Protein AF-A0A031M8D8-F1 (afdb_monomer_lite)

Radius of gyration: 17.76 Å; chains: 1; bounding box: 33×29×52 Å

Foldseek 3Di:
DPVVPPCQDPCQLVVLVVVLVVQLVVQLVQLVVCCVPPHVVVSVCSNVVSNVVSVVVSVVSSVVVVVVNVVVVVVVVVD

Secondary structure (DSSP, 8-state):
--STT--SSSHHHHHHHHHHHHHHHHHHHHHHHHHHHT-HHHHHHHHHHHHHHHHHHHHHHHHHHHHHHHHHHHHHTT-

Sequence (79 aa):
MKDVLFFNSMLTPKILTGVYWLLLVIVIIGGLVSMFTVSFWAGLGALVGGVIGVRIWCELLIVMFKIHENLKKIADNQA

Structure (mmCIF, N/CA/C/O backbone):
data_AF-A0A031M8D8-F1
#
_entry.id   AF-A0A031M8D8-F1
#
loop_
_atom_site.group_PDB
_atom_site.id
_atom_site.type_symbol
_atom_site.label_atom_id
_atom_site.label_alt_id
_atom_site.label_comp_id
_atom_site.label_asym_id
_atom_site.label_entity_id
_atom_site.label_seq_id
_atom_site.pdbx_PDB_ins_code
_atom_site.Cartn_x
_atom_site.Cartn_y
_atom_site.Cartn_z
_atom_site.occupancy
_atom_site.B_iso_or_equiv
_atom_site.auth_seq_id
_atom_site.auth_comp_id
_atom_site.auth_asym_id
_atom_site.auth_atom_id
_atom_site.pdbx_PDB_model_num
ATOM 1 N N . MET A 1 1 ? -13.463 18.351 15.181 1.00 47.88 1 MET A N 1
ATOM 2 C CA . MET A 1 1 ? -12.133 17.697 15.274 1.00 47.88 1 MET A CA 1
ATOM 3 C C . MET A 1 1 ? -12.017 16.738 16.476 1.00 47.88 1 MET A C 1
ATOM 5 O O . MET A 1 1 ? -10.942 16.619 17.044 1.00 47.88 1 MET A O 1
ATOM 9 N N . LYS A 1 2 ? -13.086 16.016 16.863 1.00 42.62 2 LYS A N 1
ATOM 10 C CA . LYS A 1 2 ? -13.025 14.953 17.896 1.00 42.62 2 LYS A CA 1
ATOM 11 C C . LYS A 1 2 ? -13.718 13.643 17.484 1.00 42.62 2 LYS A C 1
ATOM 13 O O . LYS A 1 2 ? -13.607 12.665 18.206 1.00 42.62 2 LYS A O 1
ATOM 18 N N . ASP A 1 3 ? -14.315 13.585 16.293 1.00 46.38 3 ASP A N 1
ATOM 19 C CA . ASP A 1 3 ? -15.010 12.384 15.799 1.00 46.38 3 ASP A CA 1
ATOM 20 C C . ASP A 1 3 ? -14.164 11.480 14.898 1.00 46.38 3 ASP A C 1
ATOM 22 O O . ASP A 1 3 ? -14.517 10.330 14.666 1.00 46.38 3 ASP A O 1
ATOM 26 N N . VAL A 1 4 ? -12.983 11.937 14.467 1.00 51.69 4 VAL A N 1
ATOM 27 C CA . VAL A 1 4 ? -11.992 11.085 13.774 1.00 51.69 4 VAL A CA 1
ATOM 28 C C . VAL A 1 4 ? -11.322 10.072 14.715 1.00 51.69 4 VAL A C 1
ATOM 30 O O . VAL A 1 4 ? -10.636 9.165 14.254 1.00 51.69 4 VAL A O 1
ATOM 33 N N . LEU A 1 5 ? -11.546 10.210 16.027 1.00 54.34 5 LEU A N 1
ATOM 34 C CA . LEU A 1 5 ? -11.031 9.327 17.076 1.00 54.34 5 LEU A CA 1
ATOM 35 C C . LEU A 1 5 ? -12.091 8.352 17.622 1.00 54.34 5 LEU A C 1
ATOM 37 O O . LEU A 1 5 ? -11.749 7.496 18.436 1.00 54.34 5 LEU A O 1
ATOM 41 N N . PHE A 1 6 ? -13.347 8.402 17.148 1.00 51.09 6 PHE A N 1
ATOM 42 C CA . PHE A 1 6 ? -14.355 7.365 17.426 1.00 51.09 6 PHE A CA 1
ATOM 43 C C . PHE A 1 6 ? -14.148 6.160 16.497 1.00 51.09 6 PHE A C 1
ATOM 45 O O . PHE A 1 6 ? -14.933 5.797 15.626 1.00 51.09 6 PHE A O 1
ATOM 52 N N . PHE A 1 7 ? -12.995 5.548 16.721 1.00 49.50 7 PHE A N 1
ATOM 53 C CA . PHE A 1 7 ? -12.353 4.468 15.993 1.00 49.50 7 PHE A CA 1
ATOM 54 C C . PHE A 1 7 ? -12.833 3.094 16.485 1.00 49.50 7 PHE A C 1
ATOM 56 O O . PHE A 1 7 ? -12.013 2.227 16.759 1.00 49.50 7 PHE A O 1
ATOM 63 N N . ASN A 1 8 ? -14.138 2.898 16.718 1.00 50.97 8 ASN A N 1
ATOM 64 C CA . ASN A 1 8 ? -14.553 1.821 17.634 1.00 50.97 8 ASN A CA 1
ATOM 65 C C . ASN A 1 8 ? -15.375 0.659 17.067 1.00 50.97 8 ASN A C 1
ATOM 67 O O . ASN A 1 8 ? -15.778 -0.183 17.856 1.00 50.97 8 ASN A O 1
ATOM 71 N N . SER A 1 9 ? -15.582 0.530 15.750 1.00 47.53 9 SER A N 1
ATOM 72 C CA . SER A 1 9 ? -15.950 -0.795 15.188 1.00 47.53 9 SER A CA 1
ATOM 73 C C . SER A 1 9 ? -15.970 -0.888 13.655 1.00 47.53 9 SER A C 1
ATOM 75 O O . SER A 1 9 ? -16.222 -1.971 13.130 1.00 47.53 9 SER A O 1
ATOM 77 N N . MET A 1 10 ? -15.800 0.222 12.921 1.00 47.34 10 MET A N 1
ATOM 78 C CA . MET A 1 10 ? -15.978 0.237 11.454 1.00 47.34 10 MET A CA 1
ATOM 79 C C . MET A 1 10 ? -14.839 0.908 10.675 1.00 47.34 10 MET A C 1
ATOM 81 O O . MET A 1 10 ? -14.748 0.716 9.465 1.00 47.34 10 MET A O 1
ATOM 85 N N . LEU A 1 11 ? -13.981 1.697 11.332 1.00 55.78 11 LEU A N 1
ATOM 86 C CA . LEU A 1 11 ? -12.925 2.479 10.676 1.00 55.78 11 LEU A CA 1
ATOM 87 C C . LEU A 1 11 ? -11.710 1.622 10.321 1.00 55.78 11 LEU A C 1
ATOM 89 O O . LEU A 1 11 ? -11.239 1.684 9.188 1.00 55.78 11 LEU A O 1
ATOM 93 N N . THR A 1 12 ? -11.246 0.780 11.240 1.00 65.81 12 THR A N 1
ATOM 94 C CA . THR A 1 12 ? -10.028 -0.017 11.068 1.00 65.81 12 THR A CA 1
ATOM 95 C C . THR A 1 12 ? -10.040 -0.888 9.804 1.00 65.81 12 THR A C 1
ATOM 97 O O . THR A 1 12 ? -9.115 -0.755 9.002 1.00 65.81 12 THR A O 1
ATOM 100 N N . PRO A 1 13 ? -11.084 -1.697 9.517 1.00 64.56 13 PRO A N 1
ATOM 101 C CA . PRO A 1 13 ? -11.109 -2.481 8.281 1.00 64.56 13 PRO A CA 1
ATOM 102 C C . PRO A 1 13 ? -11.258 -1.609 7.020 1.00 64.56 13 PRO A C 1
ATOM 104 O O . PRO A 1 13 ? -10.598 -1.865 6.012 1.00 64.56 13 PRO A O 1
ATOM 107 N N . LYS A 1 14 ? -12.074 -0.546 7.057 1.00 70.44 14 LYS A N 1
ATOM 108 C CA . LYS A 1 14 ? -12.349 0.311 5.884 1.00 70.44 14 LYS A CA 1
ATOM 109 C C . LYS A 1 14 ? -11.138 1.147 5.463 1.00 70.44 14 LYS A C 1
ATOM 111 O O . LYS A 1 14 ? -10.845 1.229 4.273 1.00 70.44 14 LYS A O 1
ATOM 116 N N . ILE A 1 15 ? -10.419 1.728 6.427 1.00 76.44 15 ILE A N 1
ATOM 117 C CA . ILE A 1 15 ? -9.183 2.486 6.178 1.00 76.44 15 ILE A CA 1
ATOM 118 C C . ILE A 1 15 ? -8.133 1.573 5.554 1.00 76.44 15 ILE A C 1
ATOM 120 O O . ILE A 1 15 ? -7.504 1.938 4.565 1.00 76.44 15 ILE A O 1
ATOM 124 N N . LEU A 1 16 ? -7.975 0.366 6.096 1.00 78.06 16 LEU A N 1
ATOM 125 C CA . LEU A 1 16 ? -6.968 -0.578 5.629 1.00 78.06 16 LEU A CA 1
ATOM 126 C C . LEU A 1 16 ? -7.264 -1.073 4.211 1.00 78.06 16 LEU A C 1
ATOM 128 O O . LEU A 1 16 ? -6.351 -1.200 3.402 1.00 78.06 16 LEU A O 1
ATOM 132 N N . THR A 1 17 ? -8.544 -1.238 3.867 1.00 78.75 17 THR A N 1
ATOM 133 C CA . THR A 1 17 ? -8.967 -1.503 2.482 1.00 78.75 17 THR A CA 1
ATOM 134 C C . THR A 1 17 ? -8.593 -0.348 1.536 1.00 78.75 17 THR A C 1
ATOM 136 O O . THR A 1 17 ? -8.187 -0.588 0.399 1.00 78.75 17 THR A O 1
ATOM 139 N N . GLY A 1 18 ? -8.676 0.905 1.999 1.00 84.12 18 GLY A N 1
ATOM 140 C CA . GLY A 1 18 ? -8.228 2.076 1.235 1.00 84.12 18 GLY A CA 1
ATOM 141 C C . GLY A 1 18 ? -6.709 2.121 1.051 1.00 84.12 18 GLY A C 1
ATOM 142 O O . GLY A 1 18 ? -6.224 2.330 -0.059 1.00 84.12 18 GLY A O 1
ATOM 143 N N . VAL A 1 19 ? -5.955 1.845 2.118 1.00 85.38 19 VAL A N 1
ATOM 144 C CA . VAL A 1 19 ? -4.488 1.731 2.082 1.00 85.38 19 VAL A CA 1
ATOM 145 C C . VAL A 1 19 ? -4.058 0.607 1.136 1.00 85.38 19 VAL A C 1
ATOM 147 O O . VAL A 1 19 ? -3.165 0.806 0.321 1.00 85.38 19 VAL A O 1
ATOM 150 N N . TYR A 1 20 ? -4.741 -0.539 1.168 1.00 86.00 20 TYR A N 1
ATOM 151 C CA . TYR A 1 20 ? -4.500 -1.660 0.261 1.00 86.00 20 TYR A CA 1
ATOM 152 C C . TYR A 1 20 ? -4.606 -1.254 -1.218 1.00 86.00 20 TYR A C 1
ATOM 154 O O . TYR A 1 20 ? -3.694 -1.527 -1.999 1.00 86.00 20 TYR A O 1
ATOM 162 N N . TRP A 1 21 ? -5.683 -0.563 -1.601 1.00 86.12 21 TRP A N 1
ATOM 163 C CA . TRP A 1 21 ? -5.852 -0.078 -2.972 1.00 86.12 21 TRP A CA 1
ATOM 164 C C . TRP A 1 21 ? -4.756 0.917 -3.367 1.00 86.12 21 TRP A C 1
ATOM 166 O O . TRP A 1 21 ? -4.231 0.845 -4.475 1.00 86.12 21 TRP A O 1
ATOM 176 N N . LEU A 1 22 ? -4.367 1.802 -2.447 1.00 89.25 22 LEU A N 1
ATOM 177 C CA . LEU A 1 22 ? -3.300 2.774 -2.671 1.00 89.25 22 LEU A CA 1
ATOM 178 C C . LEU A 1 22 ? -1.941 2.088 -2.885 1.00 89.25 22 LEU A C 1
ATOM 180 O O . LEU A 1 22 ? -1.254 2.396 -3.858 1.00 89.25 22 LEU A O 1
ATOM 184 N N . LEU A 1 23 ? -1.567 1.121 -2.038 1.00 88.44 23 LEU A N 1
ATOM 185 C CA . LEU A 1 23 ? -0.327 0.353 -2.214 1.00 88.4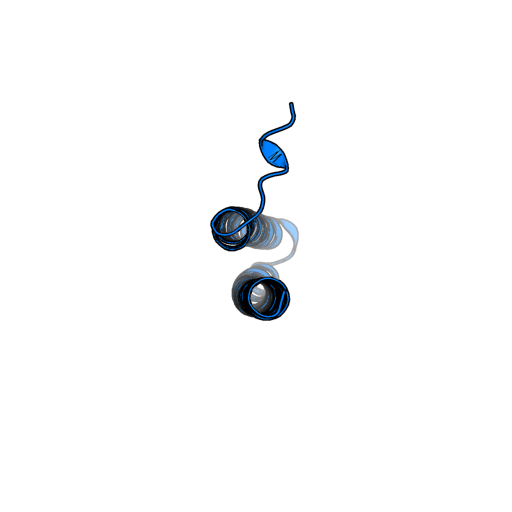4 23 LEU A CA 1
ATOM 186 C C . LEU A 1 23 ? -0.333 -0.439 -3.521 1.00 88.44 23 LEU A C 1
ATOM 188 O O . LEU A 1 23 ? 0.688 -0.503 -4.201 1.00 88.44 23 LEU A O 1
ATOM 192 N N . LEU A 1 24 ? -1.472 -1.024 -3.893 1.00 89.94 24 LEU A N 1
ATOM 193 C CA . LEU A 1 24 ? -1.588 -1.766 -5.142 1.00 89.94 24 LEU A CA 1
ATOM 194 C C . LEU A 1 24 ? -1.362 -0.853 -6.354 1.00 89.94 24 LEU A C 1
ATOM 196 O O . LEU A 1 24 ? -0.625 -1.228 -7.263 1.00 89.94 24 LEU A O 1
ATOM 200 N N . VAL A 1 25 ? -1.921 0.361 -6.346 1.00 92.75 25 VAL A N 1
ATOM 201 C CA . VAL A 1 25 ? -1.672 1.363 -7.396 1.00 92.75 25 VAL A CA 1
ATOM 202 C C . VAL A 1 25 ? -0.187 1.727 -7.466 1.00 92.75 25 VAL A C 1
ATOM 204 O O . VAL A 1 25 ? 0.374 1.760 -8.560 1.00 92.75 2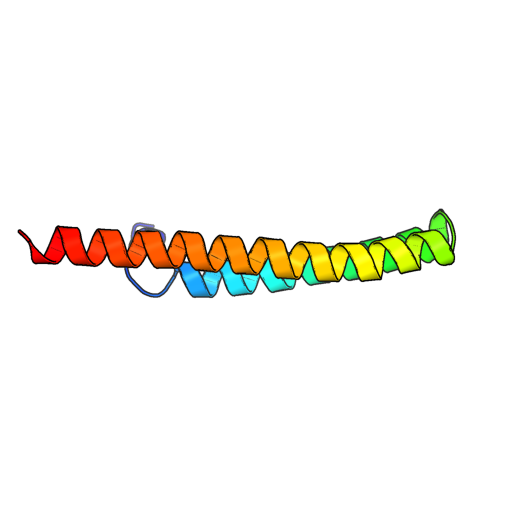5 VAL A O 1
ATOM 207 N N . ILE A 1 26 ? 0.479 1.921 -6.323 1.00 92.19 26 ILE A N 1
ATOM 208 C CA . ILE A 1 26 ? 1.924 2.198 -6.279 1.00 92.19 26 ILE A CA 1
ATOM 209 C C . ILE A 1 26 ? 2.725 1.049 -6.894 1.00 92.19 26 ILE A C 1
ATOM 211 O O . ILE A 1 26 ? 3.625 1.299 -7.689 1.00 92.19 26 ILE A O 1
ATOM 215 N N . VAL A 1 27 ? 2.400 -0.202 -6.562 1.00 92.19 27 VAL A N 1
ATOM 216 C CA . VAL A 1 27 ? 3.093 -1.371 -7.119 1.00 92.19 27 VAL A CA 1
ATOM 217 C C . VAL A 1 27 ? 2.888 -1.478 -8.625 1.00 92.19 27 VAL A C 1
ATOM 219 O O . VAL A 1 27 ? 3.845 -1.754 -9.342 1.00 92.19 27 VAL A O 1
ATOM 222 N N . ILE A 1 28 ? 1.673 -1.237 -9.123 1.00 91.56 28 ILE A N 1
ATOM 223 C CA . ILE A 1 28 ? 1.404 -1.259 -10.566 1.00 91.56 28 ILE A CA 1
ATOM 224 C C . ILE A 1 28 ? 2.215 -0.172 -11.274 1.00 91.56 28 ILE A C 1
ATOM 226 O O . ILE A 1 28 ? 2.882 -0.462 -12.265 1.00 91.56 28 ILE A O 1
ATOM 230 N N . ILE A 1 29 ? 2.195 1.060 -10.758 1.00 93.25 29 ILE A N 1
ATOM 231 C CA . ILE A 1 29 ? 2.931 2.183 -11.350 1.00 93.25 29 ILE A CA 1
ATOM 232 C C . ILE A 1 29 ? 4.441 1.929 -11.274 1.00 93.25 29 ILE A C 1
ATOM 234 O O . ILE A 1 29 ? 5.131 2.086 -12.275 1.00 93.25 29 ILE A O 1
ATOM 238 N N . GLY A 1 30 ? 4.961 1.484 -10.129 1.00 89.56 30 GLY A N 1
ATOM 239 C CA . GLY A 1 30 ? 6.378 1.157 -9.949 1.00 89.56 30 GLY A CA 1
ATOM 240 C C . GLY A 1 30 ? 6.836 -0.010 -10.829 1.00 89.56 30 GLY A C 1
ATOM 241 O O . GLY A 1 30 ? 7.923 0.036 -11.409 1.00 89.56 30 GLY A O 1
ATOM 242 N N . GLY A 1 31 ? 5.990 -1.027 -11.003 1.00 89.25 31 GLY A N 1
ATOM 243 C CA . GLY A 1 31 ? 6.202 -2.128 -11.942 1.00 89.25 31 GLY A CA 1
ATOM 244 C C . GLY A 1 31 ? 6.258 -1.641 -13.392 1.00 89.25 31 GLY A C 1
ATOM 245 O O . GLY A 1 31 ? 7.190 -1.975 -14.117 1.00 89.25 31 GLY A O 1
ATOM 246 N N . LEU A 1 32 ? 5.329 -0.771 -13.800 1.00 90.56 32 LEU A N 1
ATOM 247 C CA . LEU A 1 32 ? 5.358 -0.147 -15.127 1.00 90.56 32 LEU A CA 1
ATOM 248 C C . LE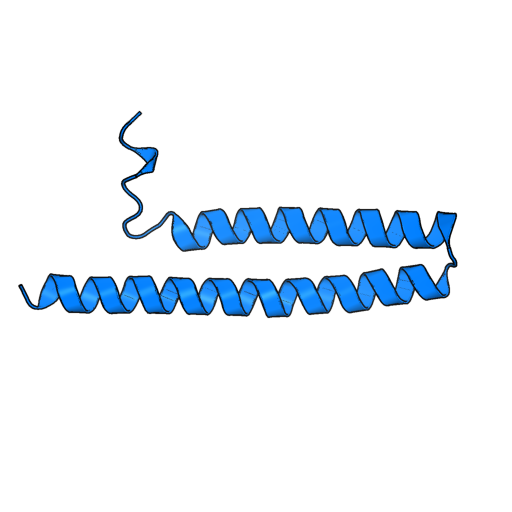U A 1 32 ? 6.623 0.696 -15.329 1.00 90.56 32 LEU A C 1
ATOM 250 O O . LEU A 1 32 ? 7.322 0.532 -16.322 1.00 90.56 32 LEU A O 1
ATOM 254 N N . VAL A 1 33 ? 6.958 1.572 -14.379 1.00 91.62 33 VAL A N 1
ATOM 255 C CA . VAL A 1 33 ? 8.144 2.438 -14.468 1.00 91.62 33 VAL A CA 1
ATOM 256 C C . VAL A 1 33 ? 9.425 1.608 -14.552 1.00 91.62 33 VAL A C 1
ATOM 258 O O . VAL A 1 3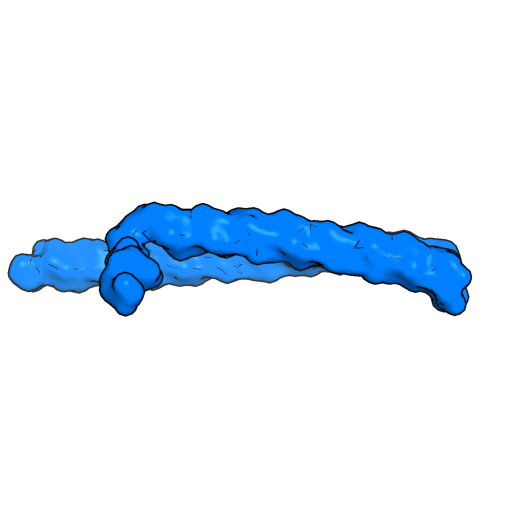3 ? 10.307 1.920 -15.350 1.00 91.62 33 VAL A O 1
ATOM 261 N N . SER A 1 34 ? 9.536 0.523 -13.785 1.00 88.81 34 SER A N 1
ATOM 262 C CA . SER A 1 34 ? 10.707 -0.364 -13.828 1.00 88.81 34 SER A CA 1
ATOM 263 C C . SER A 1 34 ? 10.820 -1.159 -15.133 1.00 88.81 34 SER A C 1
ATOM 265 O O . SER A 1 34 ? 11.941 -1.422 -15.573 1.00 88.81 34 SER A O 1
ATOM 267 N N . MET A 1 35 ? 9.703 -1.455 -15.812 1.00 88.62 35 MET A N 1
ATOM 268 C CA . MET A 1 35 ? 9.731 -2.011 -17.173 1.00 88.62 35 MET A CA 1
ATOM 269 C C . MET A 1 35 ? 10.342 -1.037 -18.189 1.00 88.62 35 MET A C 1
ATOM 271 O O . MET A 1 35 ? 11.065 -1.484 -19.077 1.00 88.62 35 MET A O 1
ATOM 275 N N . PHE A 1 36 ? 10.082 0.269 -18.053 1.00 88.75 36 PHE A N 1
ATOM 276 C CA . PHE A 1 36 ? 10.622 1.298 -18.955 1.00 88.75 36 PHE A CA 1
ATOM 277 C C . PHE A 1 36 ? 12.037 1.769 -18.590 1.00 88.75 36 PHE A C 1
ATOM 279 O O . PHE A 1 36 ? 12.759 2.229 -19.470 1.00 88.75 36 PHE A O 1
ATOM 286 N N . THR A 1 37 ? 12.441 1.679 -17.319 1.00 88.88 37 THR A N 1
ATOM 287 C CA . THR A 1 37 ? 13.718 2.242 -16.835 1.00 88.88 37 THR A CA 1
ATOM 288 C C . THR A 1 37 ? 14.814 1.208 -16.595 1.00 88.88 37 THR A C 1
ATOM 290 O O . THR A 1 37 ? 15.977 1.503 -16.853 1.00 88.88 37 THR A O 1
ATOM 293 N N . VAL A 1 38 ? 14.477 0.011 -16.100 1.00 86.81 38 VAL A N 1
ATOM 294 C CA . VAL A 1 38 ? 15.469 -1.002 -15.704 1.00 86.81 38 VAL A CA 1
ATOM 295 C C . VAL A 1 38 ? 15.531 -2.119 -16.735 1.00 86.81 38 VAL A C 1
ATOM 297 O O . VAL A 1 38 ? 16.558 -2.319 -17.376 1.00 86.81 38 VAL A O 1
ATOM 300 N N . SER A 1 39 ? 14.450 -2.885 -16.873 1.00 90.38 39 SER A N 1
ATOM 301 C CA . SER A 1 39 ? 14.331 -4.010 -17.807 1.00 90.38 39 SER A CA 1
ATOM 302 C C . SER A 1 39 ? 12.921 -4.582 -17.744 1.00 90.38 39 SER A C 1
ATOM 304 O O . SER A 1 39 ? 12.343 -4.689 -16.662 1.00 90.38 39 SER A O 1
ATOM 306 N N . PHE A 1 40 ? 12.405 -5.062 -18.878 1.00 87.44 40 PHE A N 1
ATOM 307 C CA . PHE A 1 40 ? 11.070 -5.663 -18.950 1.00 87.44 40 PHE A CA 1
ATOM 308 C C . PHE A 1 40 ? 10.887 -6.834 -17.968 1.00 87.44 40 PHE A C 1
ATOM 310 O O . PHE A 1 40 ? 9.901 -6.885 -17.238 1.00 87.44 40 PHE A O 1
ATOM 317 N N . TRP A 1 41 ? 11.872 -7.736 -17.884 1.00 89.81 41 TRP A N 1
ATOM 318 C CA . TRP A 1 41 ? 11.846 -8.883 -16.965 1.00 89.81 41 TRP A CA 1
ATOM 319 C C . TRP A 1 41 ? 11.922 -8.479 -15.489 1.00 89.81 41 TRP A C 1
ATOM 321 O O . TRP A 1 41 ? 11.230 -9.064 -14.657 1.00 89.81 41 TRP A O 1
ATOM 331 N N . ALA A 1 42 ? 12.722 -7.459 -15.166 1.00 86.62 42 ALA A N 1
ATOM 332 C CA . ALA A 1 42 ? 12.826 -6.937 -13.806 1.00 86.62 42 ALA A CA 1
ATOM 333 C C . ALA A 1 42 ? 11.513 -6.272 -13.371 1.00 86.62 42 ALA A C 1
ATOM 335 O O . ALA A 1 42 ? 11.031 -6.525 -12.268 1.00 86.62 42 ALA A O 1
ATOM 336 N N . GLY A 1 43 ? 10.896 -5.489 -14.260 1.00 88.75 43 GLY A N 1
ATOM 337 C CA . GLY A 1 43 ? 9.597 -4.880 -14.002 1.00 88.75 43 GLY A CA 1
ATOM 338 C C . GLY A 1 43 ? 8.475 -5.908 -13.880 1.00 88.75 43 GLY A C 1
ATOM 339 O O . GLY A 1 43 ? 7.661 -5.801 -12.969 1.00 88.75 43 GLY A O 1
ATOM 340 N N . LEU A 1 44 ? 8.475 -6.966 -14.701 1.00 90.12 44 LEU A N 1
ATOM 341 C CA . LEU A 1 44 ? 7.523 -8.076 -14.572 1.00 90.12 44 LEU A CA 1
ATOM 342 C C . LEU A 1 44 ? 7.667 -8.786 -13.215 1.00 90.12 44 LEU A C 1
ATOM 344 O O . LEU A 1 44 ? 6.670 -9.023 -12.534 1.00 90.12 44 LEU A O 1
ATOM 348 N N . GLY A 1 45 ? 8.903 -9.069 -12.793 1.00 91.94 45 GLY A N 1
ATOM 349 C CA . GLY A 1 45 ? 9.190 -9.660 -11.485 1.00 91.94 45 GLY A CA 1
ATOM 350 C C . GLY A 1 45 ? 8.750 -8.766 -10.323 1.00 91.94 45 GLY A C 1
ATOM 351 O O . GLY A 1 45 ? 8.132 -9.252 -9.377 1.00 91.94 45 GLY A O 1
ATOM 352 N N . ALA A 1 46 ? 8.994 -7.457 -10.416 1.00 89.12 46 ALA A N 1
ATOM 353 C CA . ALA A 1 46 ? 8.567 -6.481 -9.415 1.00 89.12 46 ALA A CA 1
ATOM 354 C C . ALA A 1 46 ? 7.039 -6.339 -9.346 1.00 89.12 46 ALA A C 1
ATOM 356 O O . ALA A 1 46 ? 6.487 -6.190 -8.259 1.00 89.12 46 ALA A O 1
ATOM 357 N N . LEU A 1 47 ? 6.344 -6.426 -10.482 1.00 91.50 47 LEU A N 1
ATOM 358 C CA . LEU A 1 47 ? 4.887 -6.321 -10.548 1.00 91.50 47 LEU A CA 1
ATOM 359 C C . LEU A 1 47 ? 4.230 -7.571 -9.947 1.00 91.50 47 LEU A C 1
ATOM 361 O O . LEU A 1 47 ? 3.377 -7.457 -9.070 1.00 91.50 47 LEU A O 1
ATOM 365 N N . VAL A 1 48 ? 4.679 -8.767 -10.336 1.00 92.31 48 VAL A N 1
ATOM 366 C CA . VAL A 1 48 ? 4.158 -10.031 -9.788 1.00 92.31 48 VAL A CA 1
ATOM 367 C C . VAL A 1 48 ? 4.511 -10.169 -8.305 1.00 92.31 48 VAL A C 1
ATOM 369 O O . VAL A 1 48 ? 3.627 -10.381 -7.475 1.00 92.31 48 VAL A O 1
ATOM 372 N N . GLY A 1 49 ? 5.786 -9.991 -7.951 1.00 93.25 49 GLY A N 1
ATOM 373 C CA . GLY A 1 49 ? 6.256 -10.087 -6.569 1.00 93.25 49 GLY A CA 1
ATOM 374 C C . GLY A 1 49 ? 5.663 -9.007 -5.666 1.00 93.25 49 GLY A C 1
ATOM 375 O O . GLY A 1 49 ? 5.247 -9.300 -4.549 1.00 93.25 49 GLY A O 1
ATOM 376 N N . GLY A 1 50 ? 5.549 -7.774 -6.160 1.00 90.69 50 GLY A N 1
ATOM 377 C CA . GLY A 1 50 ? 4.966 -6.656 -5.426 1.00 90.69 50 GLY A CA 1
ATOM 378 C C . GLY A 1 50 ? 3.469 -6.825 -5.185 1.00 90.69 50 GLY A C 1
ATOM 379 O O . GLY A 1 50 ? 3.003 -6.554 -4.082 1.00 90.69 50 GLY A O 1
ATOM 380 N N . VAL A 1 51 ? 2.703 -7.312 -6.171 1.00 90.88 51 VAL A N 1
ATOM 381 C CA . VAL A 1 51 ? 1.255 -7.529 -6.004 1.00 90.88 51 VAL A CA 1
ATOM 382 C C . VAL A 1 51 ? 0.999 -8.641 -4.992 1.00 90.88 51 VAL A C 1
ATOM 384 O O . VAL A 1 51 ? 0.160 -8.477 -4.106 1.00 90.88 51 VAL A O 1
ATOM 387 N N . ILE A 1 52 ? 1.741 -9.749 -5.082 1.00 93.69 52 ILE A N 1
ATOM 388 C CA . ILE A 1 52 ? 1.639 -10.860 -4.127 1.00 93.69 52 ILE A CA 1
ATOM 389 C C . ILE A 1 52 ? 2.078 -10.403 -2.729 1.00 93.69 52 ILE A C 1
ATOM 391 O O . ILE A 1 52 ? 1.368 -10.643 -1.753 1.00 93.69 52 ILE A O 1
ATOM 395 N N . GLY A 1 53 ? 3.201 -9.688 -2.630 1.00 91.62 53 GLY A N 1
ATOM 396 C CA . GLY A 1 53 ? 3.718 -9.158 -1.370 1.00 91.62 53 GLY A CA 1
ATOM 397 C C . GLY A 1 53 ? 2.735 -8.206 -0.689 1.00 91.62 53 GLY A C 1
ATOM 398 O O . GLY A 1 53 ? 2.422 -8.391 0.485 1.00 91.62 53 GLY A O 1
ATOM 399 N N . VAL A 1 54 ? 2.177 -7.241 -1.430 1.00 89.00 54 VAL A N 1
ATOM 400 C CA . VAL A 1 54 ? 1.163 -6.309 -0.907 1.00 89.00 54 VAL A CA 1
ATOM 401 C C . VAL A 1 54 ? -0.102 -7.041 -0.476 1.00 89.00 54 VAL A C 1
ATOM 403 O O . VAL A 1 54 ? -0.650 -6.706 0.569 1.00 89.00 54 VAL A O 1
ATOM 406 N N . ARG A 1 55 ? -0.564 -8.051 -1.226 1.00 90.06 55 ARG A N 1
ATOM 407 C CA . ARG A 1 55 ? -1.731 -8.865 -0.844 1.00 90.06 55 ARG A CA 1
ATOM 408 C C . ARG A 1 55 ? -1.517 -9.545 0.505 1.00 90.06 55 ARG A C 1
ATOM 410 O O . ARG A 1 55 ? -2.315 -9.331 1.411 1.00 90.06 55 ARG A O 1
ATOM 417 N N . ILE A 1 56 ? -0.420 -10.289 0.647 1.00 92.12 56 ILE A N 1
ATOM 418 C CA . ILE A 1 56 ? -0.101 -11.031 1.874 1.00 92.12 56 ILE A CA 1
ATOM 419 C C . ILE A 1 56 ? 0.084 -10.067 3.051 1.00 92.12 56 ILE A C 1
ATOM 421 O O . ILE A 1 56 ? -0.482 -10.277 4.124 1.00 92.12 56 ILE A O 1
ATOM 425 N N . TRP A 1 57 ? 0.837 -8.983 2.846 1.00 85.69 57 TRP A N 1
ATOM 426 C CA . TRP A 1 57 ? 1.107 -7.994 3.887 1.00 85.69 57 TRP A CA 1
ATOM 427 C C . TRP A 1 57 ? -0.169 -7.281 4.346 1.00 85.69 57 TRP A C 1
ATOM 429 O O . TRP A 1 57 ? -0.424 -7.181 5.546 1.00 85.69 57 TRP A O 1
ATOM 439 N N . CYS A 1 58 ? -1.007 -6.816 3.414 1.00 85.25 58 CYS A N 1
ATOM 440 C CA . CYS A 1 58 ? -2.273 -6.173 3.761 1.00 85.25 58 CYS A CA 1
ATOM 441 C C . CYS A 1 58 ? -3.235 -7.130 4.463 1.00 85.25 58 CYS A C 1
ATOM 443 O O . CYS A 1 58 ? -3.876 -6.723 5.426 1.00 85.25 58 CYS A O 1
ATOM 445 N N . GLU A 1 59 ? -3.339 -8.382 4.023 1.00 84.69 59 GLU A N 1
ATOM 446 C CA . GLU A 1 59 ? -4.248 -9.355 4.631 1.00 84.69 59 GLU A CA 1
ATOM 447 C C . GLU A 1 59 ? -3.834 -9.689 6.072 1.00 84.69 59 GLU A C 1
ATOM 449 O O . GLU A 1 59 ? -4.672 -9.665 6.974 1.00 84.69 59 GLU A O 1
ATOM 454 N N . LEU A 1 60 ? -2.529 -9.849 6.328 1.00 87.44 60 LEU A N 1
ATOM 455 C CA . LEU A 1 60 ? -1.982 -9.993 7.682 1.00 87.44 60 LEU A CA 1
ATOM 456 C C . LEU A 1 60 ? -2.262 -8.770 8.566 1.00 87.44 60 LEU A C 1
ATOM 458 O O . LEU A 1 60 ? -2.658 -8.928 9.723 1.00 87.44 60 LEU A O 1
ATOM 462 N N . LEU A 1 61 ? -2.107 -7.553 8.031 1.00 84.31 61 LEU A N 1
ATOM 463 C CA . LEU A 1 61 ? -2.432 -6.332 8.771 1.00 84.31 61 LEU A CA 1
ATOM 464 C C . LEU A 1 61 ? -3.922 -6.278 9.141 1.00 84.31 61 LEU A C 1
ATOM 466 O O . LEU A 1 61 ? -4.248 -6.008 10.297 1.00 84.31 61 LEU A O 1
ATOM 470 N N . ILE A 1 62 ? -4.831 -6.582 8.204 1.00 82.25 62 ILE A N 1
ATOM 471 C CA . ILE A 1 62 ? -6.281 -6.636 8.477 1.00 82.25 62 ILE A CA 1
ATOM 472 C C . ILE A 1 62 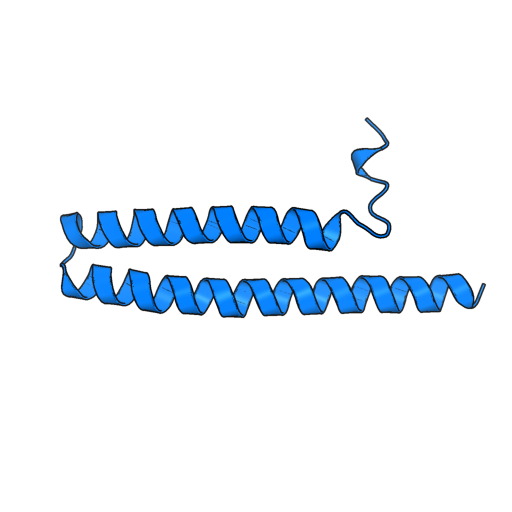? -6.576 -7.635 9.590 1.00 82.25 62 ILE A C 1
ATOM 474 O O . ILE A 1 62 ? -7.334 -7.320 10.507 1.00 82.25 62 ILE A O 1
ATOM 478 N N . VAL A 1 63 ? -5.971 -8.821 9.532 1.00 84.75 63 VAL A N 1
ATOM 479 C CA . VAL A 1 63 ? -6.158 -9.863 10.544 1.00 84.75 63 VAL A CA 1
ATOM 480 C C . VAL A 1 63 ? -5.685 -9.388 11.920 1.00 84.75 63 VAL A C 1
ATOM 482 O O . VAL A 1 63 ? -6.442 -9.514 12.881 1.00 84.75 63 VAL A O 1
ATOM 485 N N . MET A 1 64 ? -4.499 -8.780 12.030 1.00 83.25 64 MET A N 1
ATOM 486 C CA . MET A 1 64 ? -3.996 -8.243 13.305 1.00 83.25 64 MET A CA 1
ATOM 487 C C . MET A 1 64 ? -4.925 -7.184 13.902 1.00 83.25 64 MET A C 1
ATOM 489 O O . MET A 1 64 ? -5.266 -7.251 15.084 1.00 83.25 64 MET A O 1
ATOM 493 N N . PHE A 1 65 ? -5.381 -6.230 13.089 1.00 79.06 65 PHE A N 1
ATOM 494 C CA . PHE A 1 65 ? -6.310 -5.199 13.547 1.00 79.06 65 PHE A CA 1
ATOM 495 C C . PHE A 1 65 ? -7.667 -5.776 13.953 1.00 79.06 65 PHE A C 1
ATOM 497 O O . PHE A 1 65 ? -8.246 -5.355 14.954 1.00 79.06 65 PHE A O 1
ATOM 504 N N . LYS A 1 66 ? -8.153 -6.786 13.227 1.00 75.31 66 LYS A N 1
ATOM 505 C CA . LYS A 1 66 ? -9.386 -7.493 13.572 1.00 75.31 66 LYS A CA 1
ATOM 506 C C . LYS A 1 66 ? -9.243 -8.233 14.903 1.00 75.31 66 LYS A C 1
ATOM 508 O O . LYS A 1 66 ? -10.163 -8.190 15.712 1.00 75.31 66 LYS A O 1
ATOM 513 N N . ILE A 1 67 ? -8.104 -8.872 15.172 1.00 82.88 67 ILE A N 1
ATOM 514 C CA . ILE A 1 67 ? -7.825 -9.507 16.473 1.00 82.88 67 ILE A CA 1
ATOM 515 C C . ILE A 1 67 ? -7.820 -8.460 17.592 1.00 82.88 67 ILE A C 1
ATOM 517 O O . ILE A 1 67 ? -8.440 -8.679 18.630 1.00 82.88 67 ILE A O 1
ATOM 521 N N . HIS A 1 68 ? -7.188 -7.306 17.368 1.00 80.56 68 HIS A N 1
ATOM 522 C CA . HIS A 1 68 ? -7.159 -6.215 18.341 1.00 80.56 68 HIS A CA 1
ATOM 523 C C . HIS A 1 68 ? -8.565 -5.681 18.672 1.00 80.56 68 HIS A C 1
ATOM 525 O O . HIS A 1 68 ? -8.898 -5.523 19.845 1.00 80.56 68 HIS A O 1
ATOM 531 N N . GLU A 1 69 ? -9.422 -5.472 17.666 1.00 73.81 69 GLU A N 1
ATOM 532 C CA . GLU A 1 69 ? -10.821 -5.075 17.888 1.00 73.81 69 GLU A CA 1
ATOM 533 C C . GLU A 1 69 ? -11.616 -6.135 18.666 1.00 73.81 69 GLU A C 1
ATOM 535 O O . GLU A 1 69 ? -12.403 -5.789 19.548 1.00 73.81 69 GLU A O 1
ATOM 540 N N . ASN A 1 70 ? -11.407 -7.425 18.375 1.00 77.62 70 ASN A N 1
ATOM 541 C CA . ASN A 1 70 ? -12.075 -8.512 19.098 1.00 77.62 70 ASN A CA 1
ATOM 542 C C . ASN A 1 70 ? -11.611 -8.599 20.560 1.00 77.62 70 ASN A C 1
ATOM 544 O O . ASN A 1 70 ? -12.448 -8.720 21.451 1.00 77.62 70 ASN A O 1
ATOM 548 N N . LEU A 1 71 ? -10.307 -8.472 20.826 1.00 79.69 71 LEU A N 1
ATOM 549 C CA . LEU A 1 71 ? -9.763 -8.419 22.188 1.00 79.69 71 LEU A CA 1
ATOM 550 C C . LEU A 1 71 ? -10.330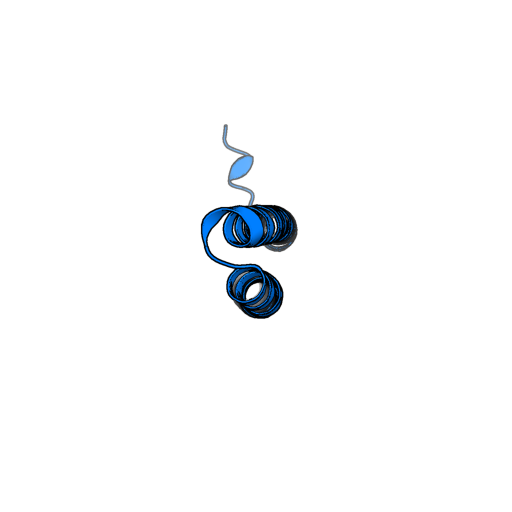 -7.237 22.977 1.00 79.69 71 LEU A C 1
ATOM 552 O O . LEU A 1 71 ? -10.747 -7.404 24.121 1.00 79.69 71 LEU A O 1
ATOM 556 N N . LYS A 1 72 ? -10.411 -6.058 22.348 1.00 76.00 72 LYS A N 1
ATOM 557 C CA . LYS A 1 72 ? -10.995 -4.865 22.967 1.00 76.00 72 LYS A CA 1
ATOM 558 C C . LYS A 1 72 ? -12.478 -5.061 23.302 1.00 76.00 72 LYS A C 1
ATOM 560 O O . LYS A 1 72 ? -12.895 -4.694 24.392 1.00 76.00 72 LYS A O 1
ATOM 565 N N . LYS A 1 73 ? -13.256 -5.696 22.415 1.00 76.75 73 LYS A N 1
ATOM 566 C CA . LYS A 1 73 ? -14.670 -6.042 22.669 1.00 76.75 73 LYS A CA 1
ATOM 567 C C . LYS A 1 73 ? -14.869 -7.020 23.828 1.00 76.75 73 LYS A C 1
ATOM 569 O O . LYS A 1 73 ? -15.888 -6.930 24.508 1.00 76.75 73 LYS A O 1
ATOM 574 N N . ILE A 1 74 ? -13.948 -7.965 24.021 1.00 80.00 74 ILE A N 1
ATOM 575 C CA . ILE A 1 74 ? -14.003 -8.917 25.141 1.00 80.00 74 ILE A CA 1
ATOM 576 C C . ILE A 1 74 ? -13.683 -8.200 26.456 1.00 80.00 74 ILE A C 1
ATOM 578 O O . ILE A 1 74 ? -14.399 -8.398 27.431 1.00 80.00 74 ILE A O 1
ATOM 582 N N . ALA A 1 75 ? -12.665 -7.333 26.465 1.00 77.44 75 ALA A N 1
ATOM 583 C CA . ALA A 1 75 ? -12.299 -6.548 27.643 1.00 77.44 75 ALA A CA 1
ATOM 584 C C . ALA A 1 75 ? -13.424 -5.594 28.093 1.00 77.44 75 ALA A C 1
ATOM 586 O O . ALA A 1 75 ? -13.696 -5.507 29.285 1.00 77.44 75 ALA A O 1
ATOM 587 N N . ASP A 1 76 ? -14.113 -4.938 27.152 1.00 75.50 76 ASP A N 1
ATOM 588 C CA . ASP A 1 76 ? -15.233 -4.026 27.453 1.00 75.50 76 ASP A CA 1
ATOM 589 C C . ASP A 1 76 ? -16.496 -4.760 27.944 1.00 75.50 76 ASP A C 1
ATOM 591 O O . ASP A 1 76 ? -17.275 -4.193 28.698 1.00 75.50 76 ASP A O 1
ATOM 595 N N . ASN A 1 77 ? -16.720 -6.019 27.538 1.00 67.12 77 ASN A N 1
ATOM 596 C CA . ASN A 1 77 ? -17.861 -6.829 28.009 1.00 67.12 77 ASN A CA 1
ATOM 597 C C . ASN A 1 77 ? -17.632 -7.487 29.380 1.00 67.12 77 ASN A C 1
ATOM 599 O O . ASN A 1 77 ? -18.542 -8.127 29.903 1.00 67.12 77 ASN A O 1
ATOM 603 N N . GLN A 1 78 ? -16.423 -7.395 29.938 1.00 56.84 78 GLN A N 1
ATOM 604 C CA . GLN A 1 78 ? -16.092 -7.920 31.266 1.00 56.84 78 GLN A CA 1
ATOM 605 C C . GLN A 1 78 ? -16.055 -6.826 32.351 1.00 56.84 78 GLN A C 1
ATOM 607 O O . GLN A 1 78 ? -15.633 -7.119 33.471 1.00 56.84 78 GLN A O 1
ATOM 612 N N . ALA A 1 79 ? -16.500 -5.602 32.037 1.00 46.56 79 ALA A N 1
ATOM 613 C CA . ALA A 1 79 ? -16.623 -4.475 32.965 1.00 46.56 79 ALA A CA 1
ATOM 614 C C . ALA A 1 79 ? -18.082 -4.199 33.360 1.00 46.56 79 ALA A C 1
ATOM 616 O O . ALA A 1 79 ? -18.969 -4.313 32.483 1.00 46.56 79 ALA A O 1
#

InterPro domains:
  IPR025557 Protein of unknown function DUF4282 [PF14110] (5-75)

pLDDT: mean 79.31, std 14.65, range [42.62, 93.69]

Organism: NCBI:txid653930